Protein AF-A0AAN5C4I2-F1 (afdb_monomer_lite)

Radius of gyration: 18.55 Å; chains: 1; bounding box: 37×33×55 Å

InterPro domains:
  IPR000845 Nucleoside phosphorylase domain [PF01048] (29-102)
  IPR011268 Purine nucleoside phosphorylase [PTHR11904] (29-126)
  IPR035994 Nucleoside phosphorylase superfamily [G3DSA:3.40.50.1580] (24-129)
  IPR035994 Nucleoside phosphorylase superfamily [SSF53167] (29-125)

Sequence (134 aa):
MKVCMLSLEDPGKYSGCTIARHRILKQTSYETRAECRMLHKLGADVVGMSTVPEIVVARHCGIRVLALSLVTNCAVLSPVPRGDDRLLQGKGVEELDAILQEGKANHEEVLEAGRSAAMDMQVRVQMIPPIMVV

Organism: Aspergillus oryzae (NCBI:txid5062)

Structure (mmCIF, N/CA/C/O backbone):
data_AF-A0AAN5C4I2-F1
#
_entry.id   AF-A0AAN5C4I2-F1
#
loop_
_atom_site.group_PDB
_atom_site.id
_atom_site.type_symbol
_atom_site.label_atom_id
_atom_site.label_alt_id
_atom_site.label_comp_id
_atom_site.label_asym_id
_atom_site.label_entity_id
_atom_site.label_seq_id
_atom_site.pdbx_PDB_ins_code
_atom_site.Cartn_x
_atom_site.Cartn_y
_atom_site.Cartn_z
_atom_site.occupancy
_atom_site.B_iso_or_equiv
_atom_site.auth_seq_id
_atom_site.auth_comp_id
_atom_site.auth_asym_id
_atom_site.auth_atom_id
_atom_site.pdbx_PDB_model_num
ATOM 1 N N . MET A 1 1 ? 5.617 -1.129 4.141 1.00 35.47 1 MET A N 1
ATOM 2 C CA . MET A 1 1 ? 4.681 -0.049 4.528 1.00 35.47 1 MET A CA 1
ATOM 3 C C . MET A 1 1 ? 4.232 0.704 3.274 1.00 35.47 1 MET A C 1
ATOM 5 O O . MET A 1 1 ? 5.086 1.232 2.577 1.00 35.47 1 MET A O 1
ATOM 9 N N . LYS A 1 2 ? 2.925 0.700 2.982 1.00 41.81 2 LYS A N 1
ATOM 10 C CA . LYS A 1 2 ? 2.180 1.562 2.031 1.00 41.81 2 LYS A CA 1
ATOM 11 C C . LYS A 1 2 ? 0.731 1.572 2.536 1.00 41.81 2 LYS A C 1
ATOM 13 O O . LYS A 1 2 ? 0.235 0.484 2.804 1.00 41.81 2 LYS A O 1
ATOM 18 N N . VAL A 1 3 ? 0.039 2.703 2.657 1.00 29.80 3 VAL A N 1
ATOM 19 C CA . VAL A 1 3 ? -1.414 2.772 2.988 1.00 29.80 3 VAL A CA 1
ATOM 20 C C . VAL A 1 3 ? -1.919 4.215 2.756 1.00 29.80 3 VAL A C 1
ATOM 22 O O . VAL A 1 3 ? -1.101 5.053 2.371 1.00 29.80 3 VAL A O 1
ATOM 25 N N . CYS A 1 4 ? -3.223 4.516 2.888 1.00 31.12 4 CYS A N 1
ATOM 26 C CA . CYS A 1 4 ? -3.725 5.905 2.904 1.00 31.12 4 CYS A CA 1
ATOM 27 C C . CYS A 1 4 ? -4.645 6.245 4.098 1.00 31.12 4 CYS A C 1
ATOM 29 O O . CYS A 1 4 ? -5.354 5.373 4.598 1.00 31.12 4 CYS A O 1
ATOM 31 N N . MET A 1 5 ? -4.629 7.525 4.500 1.00 28.58 5 MET A N 1
ATOM 32 C CA . MET A 1 5 ? -5.437 8.122 5.578 1.00 28.58 5 MET A CA 1
ATOM 33 C C . MET A 1 5 ? -6.946 7.946 5.314 1.00 28.58 5 MET A C 1
ATOM 35 O O . MET A 1 5 ? -7.354 8.269 4.201 1.00 28.58 5 MET A O 1
ATOM 39 N N . LEU A 1 6 ? -7.773 7.556 6.308 1.00 35.59 6 LEU A N 1
ATOM 40 C CA . LEU A 1 6 ? -8.969 8.350 6.689 1.00 35.59 6 LEU A CA 1
ATOM 41 C C . LEU A 1 6 ? -9.769 7.915 7.948 1.00 35.59 6 LEU A C 1
ATOM 43 O O . LEU A 1 6 ? -9.607 6.829 8.497 1.00 35.59 6 LEU A O 1
ATOM 47 N N . SER A 1 7 ? -10.639 8.863 8.330 1.00 29.55 7 SER A N 1
ATOM 48 C CA . SER A 1 7 ? -11.454 9.118 9.530 1.00 29.55 7 SER A CA 1
ATOM 49 C C . SER A 1 7 ? -12.599 8.142 9.858 1.00 29.55 7 SER A C 1
ATOM 51 O O . SER A 1 7 ? -13.206 7.532 8.979 1.00 29.55 7 SER A O 1
ATOM 53 N N . LEU A 1 8 ? -12.963 8.129 11.148 1.00 30.23 8 LEU A N 1
ATOM 54 C CA . LEU A 1 8 ? -14.345 7.981 11.608 1.00 30.23 8 LEU A CA 1
ATOM 55 C C . LEU A 1 8 ? -14.905 9.367 11.973 1.00 30.23 8 LEU A C 1
ATOM 57 O O . LEU A 1 8 ? -14.357 10.025 12.853 1.00 30.23 8 LEU A O 1
ATOM 61 N N . GLU A 1 9 ? -15.959 9.769 11.262 1.00 33.00 9 GLU A N 1
ATOM 62 C CA . GLU A 1 9 ? -16.994 10.759 11.616 1.00 33.00 9 GLU A CA 1
ATOM 63 C C . GLU A 1 9 ? -16.609 11.899 12.590 1.00 33.00 9 GLU A C 1
ATOM 65 O O . GLU A 1 9 ? -17.028 11.881 13.742 1.00 33.00 9 GLU A O 1
ATOM 70 N N . ASP A 1 10 ? -15.895 12.931 12.108 1.00 34.94 10 ASP A N 1
ATOM 71 C CA . ASP A 1 10 ? -16.109 14.333 12.541 1.00 34.94 10 ASP A CA 1
ATOM 72 C C . ASP A 1 10 ? -15.409 15.366 11.609 1.00 34.94 10 ASP A C 1
ATOM 74 O O . ASP A 1 10 ? -14.351 15.070 11.039 1.00 34.94 10 ASP A O 1
ATOM 78 N N . PRO A 1 11 ? -15.952 16.590 11.413 1.00 40.41 11 PRO A N 1
ATOM 79 C CA . PRO A 1 11 ? -15.471 17.548 10.411 1.00 40.41 11 PRO A CA 1
ATOM 80 C C . PRO A 1 11 ? -14.387 1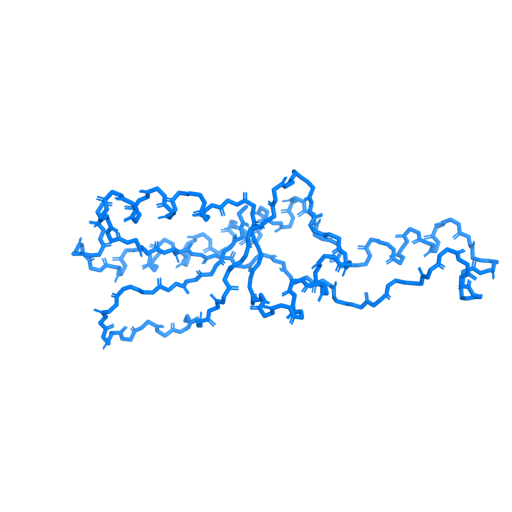8.507 10.952 1.00 40.41 11 PRO A C 1
ATOM 82 O O . PRO A 1 11 ? -14.620 19.702 11.139 1.00 40.41 11 PRO A O 1
ATOM 85 N N . GLY A 1 12 ? -13.167 17.999 11.163 1.00 33.28 12 GLY A N 1
ATOM 86 C CA . GLY A 1 12 ? -12.004 18.776 11.627 1.00 33.28 12 GLY A CA 1
ATOM 87 C C . GLY A 1 12 ? -10.843 18.809 10.623 1.00 33.28 12 GLY A C 1
ATOM 88 O O . GLY A 1 12 ? -10.260 17.778 10.307 1.00 33.28 12 GLY A O 1
ATOM 89 N N . LYS A 1 13 ? -10.485 20.001 10.126 1.00 38.97 13 LYS A N 1
ATOM 90 C CA . LYS A 1 13 ? -9.419 20.258 9.131 1.00 38.97 13 LYS A CA 1
ATOM 91 C C . LYS A 1 13 ? -8.078 19.540 9.421 1.00 38.97 13 LYS A C 1
ATOM 93 O O . LYS A 1 13 ? -7.278 20.041 10.204 1.00 38.97 13 LYS A O 1
ATOM 98 N N . TYR A 1 14 ? -7.752 18.503 8.646 1.00 48.47 14 TYR A N 1
ATOM 99 C CA . TYR A 1 14 ? -6.373 18.023 8.454 1.00 48.47 14 TYR A CA 1
ATOM 100 C C . TYR A 1 14 ? -5.899 18.354 7.031 1.00 48.47 14 TYR A C 1
ATOM 102 O O . TYR A 1 14 ? -6.038 17.561 6.098 1.00 48.47 14 TYR A O 1
ATOM 110 N N . SER A 1 15 ? -5.370 19.567 6.842 1.00 43.34 15 SER A N 1
ATOM 111 C CA . SER A 1 15 ? -4.882 20.045 5.542 1.00 43.34 15 SER A CA 1
ATOM 112 C C . SER A 1 15 ? -3.735 19.177 5.013 1.00 43.34 15 SER A C 1
ATOM 114 O O . SER A 1 15 ? -2.727 19.000 5.696 1.00 43.34 15 SER A O 1
ATOM 116 N N . GLY A 1 16 ? -3.877 18.668 3.784 1.00 52.94 16 GLY A N 1
ATOM 117 C CA . GLY A 1 16 ? -2.868 17.846 3.100 1.00 52.94 16 GLY A CA 1
ATOM 118 C C . GLY A 1 16 ? -3.150 16.337 3.069 1.00 52.94 16 GLY A C 1
ATOM 119 O O . GLY A 1 16 ? -2.378 15.602 2.464 1.00 52.94 16 GLY A O 1
ATOM 120 N N . CYS A 1 17 ? -4.246 15.857 3.668 1.00 52.59 17 CYS A N 1
ATOM 121 C CA . CYS A 1 17 ? -4.680 14.456 3.562 1.00 52.59 17 CYS A CA 1
ATOM 122 C C . CYS A 1 17 ? -5.797 14.295 2.512 1.00 52.59 17 CYS A C 1
ATOM 124 O O . CYS A 1 17 ? -6.697 15.129 2.442 1.00 52.59 17 CYS A O 1
ATOM 126 N N . THR A 1 18 ? -5.760 13.220 1.714 1.00 54.75 18 THR A N 1
ATOM 127 C CA . THR A 1 18 ? -6.748 12.923 0.653 1.00 54.75 18 THR A CA 1
ATOM 128 C C . THR A 1 18 ? -7.419 11.571 0.899 1.00 54.75 18 THR A C 1
ATOM 130 O O . THR A 1 18 ? -6.767 10.644 1.375 1.00 54.75 18 THR A O 1
ATOM 133 N N . ILE A 1 19 ? -8.705 11.445 0.553 1.00 58.41 19 ILE A N 1
ATOM 134 C CA . ILE A 1 19 ? -9.457 10.182 0.641 1.00 58.41 19 ILE A CA 1
ATOM 135 C C . ILE A 1 19 ? -8.983 9.206 -0.433 1.00 58.41 19 ILE A C 1
ATOM 137 O O . ILE A 1 19 ? -8.941 9.550 -1.611 1.00 58.41 19 ILE A O 1
ATOM 141 N N . ALA A 1 20 ? -8.668 7.978 -0.027 1.00 60.59 20 ALA A N 1
ATOM 142 C CA . ALA A 1 20 ? -8.206 6.928 -0.923 1.00 60.59 20 ALA A CA 1
ATOM 143 C C . ALA A 1 20 ? -8.758 5.556 -0.521 1.00 60.59 20 ALA A C 1
ATOM 145 O O . ALA A 1 20 ? -8.731 5.159 0.645 1.00 60.59 20 ALA A O 1
ATOM 146 N N . ARG A 1 21 ? -9.219 4.796 -1.514 1.00 72.00 21 ARG A N 1
ATOM 147 C CA . ARG A 1 21 ? -9.657 3.406 -1.368 1.00 72.00 21 ARG A CA 1
ATOM 148 C C . ARG A 1 21 ? -8.434 2.500 -1.338 1.00 72.00 21 ARG A C 1
ATOM 150 O O . ARG A 1 21 ? -7.738 2.332 -2.343 1.00 72.00 21 ARG A O 1
ATOM 157 N N . HIS A 1 22 ? -8.182 1.922 -0.172 1.00 72.62 22 HIS A N 1
ATOM 158 C CA . HIS A 1 22 ? -7.069 1.012 0.049 1.00 72.62 22 HIS A CA 1
ATOM 159 C C . HIS A 1 22 ? -7.421 -0.428 -0.363 1.00 72.62 22 HIS A C 1
ATOM 161 O O . HIS A 1 22 ? -8.528 -0.902 -0.100 1.00 72.62 22 HIS A O 1
ATOM 167 N N . ARG A 1 23 ? -6.474 -1.152 -0.973 1.00 75.25 23 ARG A N 1
ATOM 168 C CA . ARG A 1 23 ? -6.582 -2.597 -1.243 1.00 75.25 23 ARG A CA 1
ATOM 169 C C . ARG A 1 23 ? -5.332 -3.346 -0.791 1.00 75.25 23 ARG A C 1
ATOM 171 O O . ARG A 1 23 ? -4.225 -2.837 -0.934 1.00 75.25 23 ARG A O 1
ATOM 178 N N . ILE A 1 24 ? -5.518 -4.574 -0.310 1.00 76.44 24 ILE A N 1
ATOM 179 C CA . ILE A 1 24 ? -4.426 -5.461 0.104 1.00 76.44 24 ILE A CA 1
ATOM 180 C C . ILE A 1 24 ? -4.082 -6.495 -0.976 1.00 76.44 24 ILE A C 1
ATOM 182 O O . ILE A 1 24 ? -4.976 -7.065 -1.605 1.00 76.44 24 ILE A O 1
ATOM 186 N N . LEU A 1 25 ? -2.789 -6.771 -1.146 1.00 74.81 25 LEU A N 1
ATOM 187 C CA . LEU A 1 25 ? -2.263 -7.936 -1.858 1.00 74.81 25 LEU A CA 1
ATOM 188 C C . LEU A 1 25 ? -1.569 -8.884 -0.871 1.00 74.81 25 LEU A C 1
ATOM 190 O O . LEU A 1 25 ? -0.792 -8.455 -0.023 1.00 74.81 25 LEU A O 1
ATOM 194 N N . LYS A 1 26 ? -1.844 -10.189 -0.985 1.00 69.94 26 LYS A N 1
ATOM 195 C CA . LYS A 1 26 ? -1.361 -11.232 -0.060 1.00 69.94 26 LYS A CA 1
ATOM 196 C C . LYS A 1 26 ? -0.049 -11.874 -0.545 1.00 69.94 26 LYS A C 1
ATOM 198 O O . LYS A 1 26 ? 0.050 -13.096 -0.629 1.00 69.94 26 LYS A O 1
ATOM 203 N N . GLN A 1 27 ? 0.936 -11.058 -0.910 1.00 65.25 27 GLN A N 1
ATOM 204 C CA . GLN A 1 27 ? 2.225 -11.521 -1.435 1.00 65.25 27 GLN A CA 1
ATOM 205 C C . GLN A 1 27 ? 3.397 -10.755 -0.821 1.00 65.25 27 GLN A C 1
ATOM 207 O O . GLN A 1 27 ? 3.238 -9.628 -0.371 1.00 65.25 27 GLN A O 1
ATOM 212 N N . THR A 1 28 ? 4.566 -11.396 -0.783 1.00 64.38 28 THR A N 1
ATOM 213 C CA . THR A 1 28 ? 5.824 -10.832 -0.259 1.00 64.38 28 THR A CA 1
ATOM 214 C C . THR A 1 28 ? 6.613 -10.045 -1.306 1.00 64.38 28 THR A C 1
ATOM 216 O O . THR A 1 28 ? 7.553 -9.334 -0.963 1.00 64.38 28 THR A O 1
ATOM 219 N N . SER A 1 29 ? 6.248 -10.187 -2.582 1.00 76.12 29 SER A N 1
ATOM 220 C CA . SER A 1 29 ? 6.789 -9.405 -3.695 1.00 76.12 29 SER A CA 1
ATOM 221 C C . SER A 1 29 ? 5.974 -8.131 -3.904 1.00 76.12 29 SER A C 1
ATOM 223 O O . SER A 1 29 ? 4.779 -8.103 -3.616 1.00 76.12 29 SER A O 1
ATOM 225 N N . TYR A 1 30 ? 6.607 -7.091 -4.445 1.00 75.19 30 TYR A N 1
ATOM 226 C CA . TYR A 1 30 ? 5.893 -5.905 -4.918 1.00 75.19 30 TYR A CA 1
ATOM 227 C C . TYR A 1 30 ? 4.918 -6.248 -6.047 1.00 75.19 30 TYR A C 1
ATOM 229 O O . TYR A 1 30 ? 5.148 -7.172 -6.830 1.00 75.19 30 TYR A O 1
ATOM 237 N N . GLU A 1 31 ? 3.850 -5.462 -6.137 1.00 77.38 31 GLU A N 1
ATOM 238 C CA . GLU A 1 31 ? 2.816 -5.586 -7.152 1.00 77.38 31 GLU A CA 1
ATOM 239 C C . GLU A 1 31 ? 3.370 -5.522 -8.588 1.00 77.38 31 GLU A C 1
ATOM 241 O O . GLU A 1 31 ? 4.175 -4.660 -8.951 1.00 77.38 31 GLU A O 1
ATOM 246 N N . THR A 1 32 ? 2.913 -6.435 -9.444 1.00 82.00 32 THR A N 1
ATOM 247 C CA . THR A 1 32 ? 3.248 -6.415 -10.872 1.00 82.00 32 THR A CA 1
ATOM 248 C C . THR A 1 32 ? 2.477 -5.307 -11.594 1.00 82.00 32 THR A C 1
ATOM 250 O O . THR A 1 32 ? 1.329 -5.014 -11.257 1.00 82.00 32 THR A O 1
ATOM 253 N N . ARG A 1 33 ? 3.026 -4.752 -12.690 1.00 81.94 33 ARG A N 1
ATOM 254 C CA . ARG A 1 33 ? 2.315 -3.766 -13.542 1.00 81.94 33 ARG A CA 1
ATOM 255 C C . ARG A 1 33 ? 0.907 -4.238 -13.965 1.00 81.94 33 ARG A C 1
ATOM 257 O O . ARG A 1 33 ? 0.012 -3.419 -14.176 1.00 81.94 33 ARG A O 1
ATOM 264 N N . ALA A 1 34 ? 0.693 -5.550 -14.107 1.00 82.25 34 ALA A N 1
ATOM 265 C CA . ALA A 1 34 ? -0.615 -6.132 -14.414 1.00 82.25 34 ALA A CA 1
ATOM 266 C C . ALA A 1 34 ? -1.602 -6.023 -13.238 1.00 82.25 34 ALA A C 1
ATOM 268 O O . ALA A 1 34 ? -2.740 -5.594 -13.441 1.00 82.25 34 ALA A O 1
ATOM 269 N N . GLU A 1 35 ? -1.160 -6.336 -12.020 1.00 81.75 35 GLU A N 1
ATOM 270 C CA . GLU A 1 35 ? -1.953 -6.174 -10.798 1.00 81.75 35 GLU A CA 1
ATOM 271 C C . GLU A 1 35 ? -2.219 -4.701 -10.490 1.00 81.75 35 GLU A C 1
ATOM 273 O O . GLU A 1 35 ? -3.354 -4.362 -10.168 1.00 81.75 35 GLU A O 1
ATOM 278 N N . CYS A 1 36 ? -1.242 -3.806 -10.690 1.00 81.81 36 CYS A N 1
ATOM 279 C CA . CYS A 1 36 ? -1.442 -2.357 -10.577 1.00 81.81 36 CYS A CA 1
ATOM 280 C C . CYS A 1 36 ? -2.607 -1.890 -11.457 1.00 81.81 36 CYS A C 1
ATOM 282 O O . CYS A 1 36 ? -3.537 -1.244 -10.975 1.00 81.81 36 CYS A O 1
ATOM 284 N N . ARG A 1 37 ? -2.607 -2.275 -12.744 1.00 82.88 37 ARG A N 1
ATOM 285 C CA . ARG A 1 37 ? -3.707 -1.966 -13.675 1.00 82.88 37 ARG A CA 1
ATOM 286 C C . ARG A 1 37 ? -5.030 -2.596 -13.253 1.00 82.88 37 ARG A C 1
ATOM 288 O O . ARG A 1 37 ? -6.065 -1.951 -13.397 1.00 82.88 37 ARG A O 1
ATOM 295 N N . MET A 1 38 ? -5.021 -3.840 -12.773 1.00 84.12 38 ME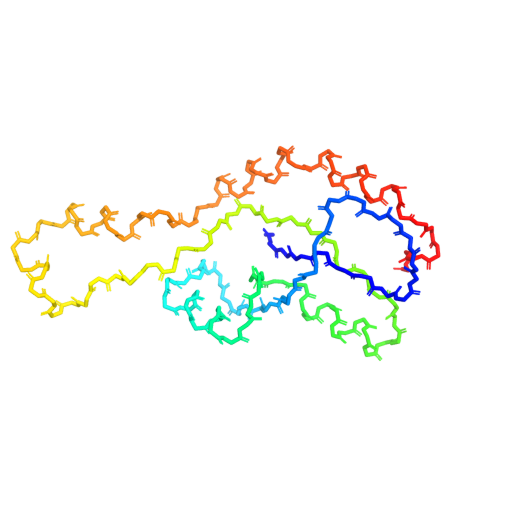T A N 1
ATOM 296 C CA . MET A 1 38 ? -6.227 -4.520 -12.293 1.00 84.12 38 MET A CA 1
ATOM 297 C C . MET A 1 38 ? -6.826 -3.779 -11.093 1.00 84.12 38 MET A C 1
ATOM 299 O O . MET A 1 38 ? -7.996 -3.409 -11.122 1.00 84.12 38 MET A O 1
ATOM 303 N N . LEU A 1 39 ? -6.024 -3.515 -10.062 1.00 83.19 39 LEU A N 1
ATOM 304 C CA . LEU A 1 39 ? -6.455 -2.834 -8.845 1.00 83.19 39 LEU A CA 1
ATOM 305 C C . LEU A 1 39 ? -6.908 -1.403 -9.137 1.00 83.19 39 LEU A C 1
ATOM 307 O O . LEU A 1 39 ? -7.966 -1.007 -8.657 1.00 83.19 39 LEU A O 1
ATOM 311 N N . HIS A 1 40 ? -6.187 -0.665 -9.984 1.00 81.38 40 HIS A N 1
ATOM 312 C CA . HIS A 1 40 ? -6.582 0.676 -10.413 1.00 81.38 40 HIS A CA 1
ATOM 313 C C . HIS A 1 40 ? -7.926 0.677 -11.164 1.00 81.38 40 HIS A C 1
ATOM 315 O O . HIS A 1 40 ? -8.805 1.471 -10.839 1.00 81.38 40 HIS A O 1
ATOM 321 N N . LYS A 1 41 ? -8.156 -0.271 -12.089 1.00 84.69 41 LYS A N 1
ATOM 322 C CA . LYS A 1 41 ? -9.466 -0.450 -12.756 1.00 84.69 41 LYS A CA 1
ATOM 323 C C . LYS A 1 41 ? -10.591 -0.812 -11.786 1.00 84.69 41 LYS A C 1
ATOM 325 O O . LYS A 1 41 ? -11.731 -0.423 -12.006 1.00 84.69 41 LYS A O 1
ATOM 330 N N . LEU A 1 42 ? -10.275 -1.532 -10.712 1.00 81.81 42 LEU A N 1
ATOM 331 C CA . LEU A 1 42 ? -11.204 -1.817 -9.618 1.00 81.81 42 LEU A CA 1
ATOM 332 C C . LEU A 1 42 ? -11.351 -0.626 -8.642 1.00 81.81 42 LEU A C 1
ATOM 334 O O . LEU A 1 42 ? -12.045 -0.742 -7.631 1.00 81.81 42 LEU A O 1
ATOM 338 N N . GLY A 1 43 ? -10.711 0.516 -8.906 1.00 78.31 43 GLY A N 1
ATOM 339 C CA . GLY A 1 43 ? -10.777 1.705 -8.061 1.00 78.31 43 GLY A CA 1
ATOM 340 C C . GLY A 1 43 ? -9.963 1.590 -6.773 1.00 78.31 43 GLY A C 1
ATOM 341 O O . GLY A 1 43 ? -10.445 1.976 -5.714 1.00 78.31 43 GLY A O 1
ATOM 342 N N . ALA A 1 44 ? -8.767 1.004 -6.831 1.00 77.19 44 ALA A N 1
ATOM 343 C CA . ALA A 1 44 ? -7.756 1.198 -5.798 1.00 77.19 44 ALA A CA 1
ATOM 344 C C . ALA A 1 44 ? -7.030 2.523 -6.032 1.00 77.19 44 ALA A C 1
ATOM 346 O O . ALA A 1 44 ? -6.498 2.754 -7.121 1.00 77.19 44 ALA A O 1
ATOM 347 N N . ASP A 1 45 ? -6.965 3.339 -4.988 1.00 76.50 45 ASP A N 1
ATOM 348 C CA . ASP A 1 45 ? -6.189 4.578 -4.983 1.00 7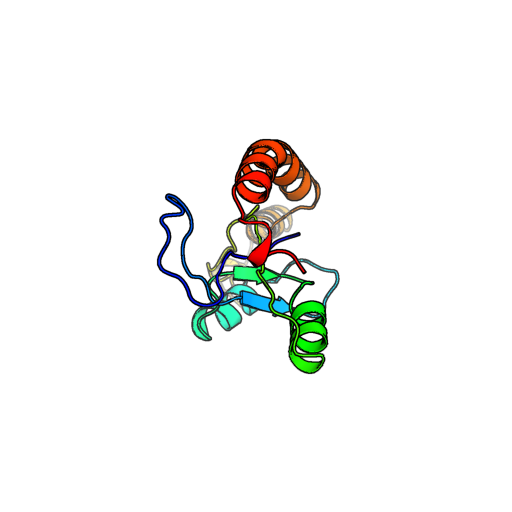6.50 45 ASP A CA 1
ATOM 349 C C . ASP A 1 45 ? -4.842 4.355 -4.261 1.00 76.50 45 ASP A C 1
ATOM 351 O O . ASP A 1 45 ? -3.835 4.958 -4.622 1.00 76.50 45 ASP A O 1
ATOM 355 N N . VAL A 1 46 ? -4.790 3.416 -3.298 1.00 77.44 46 VAL A N 1
ATOM 356 C CA . VAL A 1 46 ? -3.548 2.923 -2.670 1.00 77.44 46 VAL A CA 1
ATOM 357 C C . VAL A 1 46 ? -3.577 1.399 -2.512 1.00 77.44 46 VAL A C 1
ATOM 359 O O . VAL A 1 46 ? -4.618 0.807 -2.224 1.00 77.44 46 VAL A O 1
ATOM 362 N N . VAL A 1 47 ? -2.414 0.761 -2.663 1.00 77.12 47 VAL A N 1
ATOM 363 C CA . VAL A 1 47 ? -2.213 -0.686 -2.487 1.00 77.12 47 VAL A CA 1
ATOM 364 C C . VAL A 1 47 ? -1.209 -0.936 -1.362 1.00 77.12 47 VAL A C 1
ATOM 366 O O . VAL A 1 47 ? -0.191 -0.250 -1.288 1.00 77.12 47 VAL A O 1
ATOM 369 N N . GLY A 1 48 ? -1.490 -1.902 -0.488 1.00 79.25 48 GLY A N 1
ATOM 370 C CA . GLY A 1 48 ? -0.607 -2.335 0.598 1.00 79.25 48 GLY A CA 1
ATOM 371 C C . GLY A 1 48 ? -0.535 -3.858 0.739 1.00 79.25 48 GLY A C 1
ATOM 372 O O . GLY A 1 48 ? -1.226 -4.599 0.044 1.00 79.25 48 GLY A O 1
ATOM 373 N N . MET A 1 49 ? 0.308 -4.325 1.661 1.00 81.00 49 MET A N 1
ATOM 374 C CA . MET A 1 49 ? 0.473 -5.750 2.015 1.00 81.00 49 MET A CA 1
ATOM 375 C C . MET A 1 49 ? 0.000 -6.068 3.448 1.00 81.00 49 MET A C 1
ATOM 377 O O . MET A 1 49 ? 0.067 -7.210 3.890 1.00 81.00 49 MET A O 1
ATOM 381 N N . SER A 1 50 ? -0.455 -5.055 4.186 1.00 76.00 50 SER A N 1
ATOM 382 C CA . SER A 1 50 ? -0.789 -5.097 5.615 1.00 76.00 50 SER A CA 1
ATOM 383 C C . SER A 1 50 ? -2.073 -4.308 5.882 1.00 76.00 50 SER A C 1
ATOM 385 O O . SER A 1 50 ? -2.724 -3.835 4.947 1.00 76.00 50 SER A O 1
ATOM 387 N N . THR A 1 51 ? -2.397 -4.093 7.156 1.00 78.94 51 THR A N 1
ATOM 388 C CA . THR A 1 51 ? -3.364 -3.101 7.649 1.00 78.94 51 THR A CA 1
ATOM 389 C C . THR A 1 51 ? -4.840 -3.465 7.443 1.00 78.94 51 THR A C 1
ATOM 391 O O . THR A 1 51 ? -5.639 -3.243 8.348 1.00 78.94 51 THR A O 1
ATOM 394 N N . VAL A 1 52 ? -5.238 -4.061 6.312 1.00 82.44 52 VAL A N 1
ATOM 395 C CA . VAL A 1 52 ? -6.632 -4.512 6.108 1.00 82.44 52 VAL A CA 1
ATOM 396 C C . VAL A 1 52 ? -7.049 -5.624 7.090 1.00 82.44 52 VAL A C 1
ATOM 398 O O . VAL A 1 52 ? -8.116 -5.474 7.687 1.00 82.44 52 VAL A O 1
ATOM 401 N N . PRO A 1 53 ? -6.274 -6.709 7.309 1.00 81.56 53 PRO A N 1
ATOM 402 C CA . PRO A 1 53 ? -6.628 -7.746 8.283 1.00 81.56 53 PRO A CA 1
ATOM 403 C C . PRO A 1 53 ? -6.815 -7.198 9.703 1.00 81.56 53 PRO A C 1
ATOM 405 O O . PRO A 1 53 ? -7.778 -7.546 10.383 1.00 81.56 53 PRO A O 1
ATOM 408 N N . GLU A 1 54 ? -5.929 -6.298 10.122 1.00 80.56 54 GLU A N 1
ATOM 409 C CA . GLU A 1 54 ? -5.921 -5.659 11.434 1.00 80.56 54 GLU A CA 1
ATOM 410 C C . GLU A 1 54 ? -7.158 -4.765 11.617 1.00 80.56 54 GLU A C 1
ATOM 412 O O . GLU A 1 54 ? -7.840 -4.866 12.637 1.00 80.56 54 GLU A O 1
ATOM 417 N N . ILE A 1 55 ? -7.518 -3.963 10.601 1.00 82.38 55 ILE A N 1
ATOM 418 C CA . ILE A 1 55 ? -8.765 -3.176 10.594 1.00 82.38 55 ILE A CA 1
ATOM 419 C C . ILE A 1 55 ? -9.989 -4.092 10.693 1.00 82.38 55 ILE A C 1
ATOM 421 O O . ILE A 1 55 ? -10.901 -3.798 11.464 1.00 82.38 55 ILE A O 1
ATOM 425 N N . VAL A 1 56 ? -10.038 -5.189 9.930 1.00 84.50 56 VAL A N 1
ATOM 426 C CA . VAL A 1 56 ? -11.186 -6.114 9.931 1.00 84.50 56 VAL A CA 1
ATOM 427 C C . VAL A 1 56 ? -11.390 -6.734 11.315 1.00 84.50 56 VAL A C 1
ATOM 429 O O . VAL A 1 56 ? -12.518 -6.744 11.808 1.00 84.50 56 VAL A O 1
ATOM 432 N N . VAL A 1 57 ? -10.316 -7.177 11.977 1.00 84.25 57 VAL A N 1
ATOM 433 C CA . VAL A 1 57 ? -10.381 -7.711 13.348 1.00 84.25 57 VAL A CA 1
ATOM 434 C C . VAL A 1 57 ? -10.797 -6.626 14.345 1.00 84.25 57 VAL A C 1
ATOM 436 O O . VAL A 1 57 ? -11.727 -6.837 15.120 1.00 84.25 57 VAL A O 1
ATOM 439 N N . ALA A 1 58 ? -10.188 -5.440 14.295 1.00 78.56 58 ALA A N 1
ATOM 440 C CA . ALA A 1 58 ? -10.532 -4.344 15.201 1.00 78.56 58 ALA A CA 1
ATOM 441 C C . ALA A 1 58 ? -12.002 -3.900 15.050 1.00 78.56 58 ALA A C 1
ATOM 443 O O . ALA A 1 58 ? -12.702 -3.725 16.048 1.00 78.56 58 ALA A O 1
ATOM 444 N N . ARG A 1 59 ? -12.516 -3.800 13.814 1.00 81.69 59 ARG A N 1
ATOM 445 C CA . ARG A 1 59 ? -13.933 -3.497 13.545 1.00 81.69 59 ARG A CA 1
ATOM 446 C C . ARG A 1 59 ? -14.871 -4.617 13.993 1.00 81.69 59 ARG A C 1
ATOM 448 O O . ARG A 1 59 ? -15.956 -4.305 14.476 1.00 81.69 59 ARG A O 1
ATOM 455 N N . HIS A 1 60 ? -14.468 -5.885 13.887 1.00 85.88 60 HIS A N 1
ATOM 456 C CA . HIS A 1 60 ? -15.231 -7.010 14.441 1.00 85.88 60 HIS A CA 1
ATOM 457 C C . HIS A 1 60 ? -15.348 -6.922 15.973 1.00 85.88 60 HIS A C 1
ATOM 459 O O . HIS A 1 60 ? -16.416 -7.178 16.520 1.00 85.88 60 HIS A O 1
ATOM 465 N N . CYS A 1 61 ? -14.298 -6.451 16.652 1.00 87.38 61 CYS A N 1
ATOM 466 C CA . CYS A 1 61 ? -14.299 -6.157 18.088 1.00 87.38 61 CYS A CA 1
ATOM 467 C C . CYS A 1 61 ? -14.997 -4.831 18.470 1.00 87.38 61 CYS A C 1
ATOM 469 O O . CYS A 1 61 ? -14.917 -4.413 19.622 1.00 87.38 61 CYS A O 1
ATOM 471 N N . GLY A 1 62 ? -15.646 -4.132 17.528 1.00 83.00 62 GLY A N 1
ATOM 472 C CA . GLY A 1 62 ? -16.319 -2.849 17.777 1.00 83.00 62 GLY A CA 1
ATOM 473 C C . GLY A 1 62 ? -15.386 -1.642 17.954 1.00 83.00 62 GLY A C 1
ATOM 474 O O . GLY A 1 62 ? -15.856 -0.546 18.256 1.00 83.00 62 GLY A O 1
ATOM 475 N N . ILE A 1 63 ? -14.078 -1.805 17.739 1.00 83.00 63 ILE A N 1
ATOM 476 C CA . ILE A 1 63 ? -13.080 -0.748 17.931 1.00 83.00 63 ILE A CA 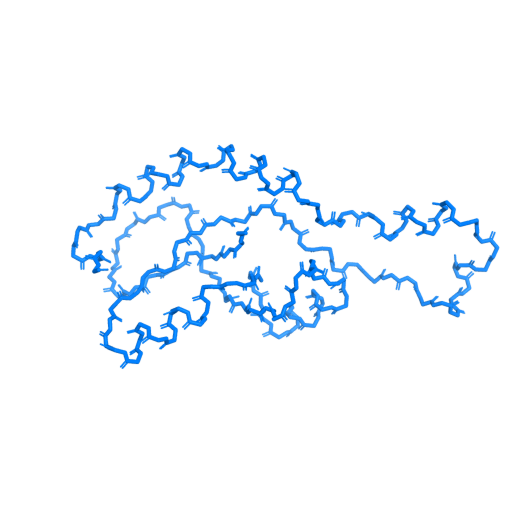1
ATOM 477 C C . ILE A 1 63 ? -13.220 0.314 16.824 1.00 83.00 63 ILE A C 1
ATOM 479 O O . ILE A 1 63 ? -13.536 0.027 15.659 1.00 83.00 63 ILE A O 1
ATOM 483 N N . ARG A 1 64 ? -13.002 1.581 17.192 1.00 77.06 64 ARG A N 1
ATOM 484 C CA . ARG A 1 64 ? -12.883 2.698 16.247 1.00 77.06 64 ARG A CA 1
ATOM 485 C C . ARG A 1 64 ? -11.455 2.734 15.712 1.00 77.06 64 ARG A C 1
ATOM 487 O O . ARG A 1 64 ? -10.520 2.766 16.497 1.00 77.06 64 ARG A O 1
ATOM 494 N N . VAL A 1 65 ? -11.290 2.712 14.390 1.00 74.31 65 VAL A N 1
ATOM 495 C CA . VAL A 1 65 ? -9.974 2.584 13.749 1.00 74.31 65 VAL A CA 1
ATOM 496 C C . VAL A 1 65 ? -9.718 3.767 12.829 1.00 74.31 65 VAL A C 1
ATOM 498 O O . VAL A 1 65 ? -10.559 4.086 11.991 1.00 74.31 65 VAL A O 1
ATOM 501 N N . LEU A 1 66 ? -8.532 4.361 12.953 1.00 78.00 66 LEU A N 1
ATOM 502 C CA . LEU A 1 66 ? -7.967 5.297 11.989 1.00 78.00 66 LEU A CA 1
ATOM 503 C C . LEU A 1 66 ? -6.782 4.625 11.287 1.00 78.00 66 LEU A C 1
ATOM 505 O O . LEU A 1 66 ? -5.778 4.307 11.922 1.00 78.00 66 LEU A O 1
ATOM 509 N N . ALA A 1 67 ? -6.866 4.441 9.972 1.00 74.94 67 ALA A N 1
ATOM 510 C CA . ALA A 1 67 ? -5.730 3.970 9.186 1.00 74.94 67 ALA A CA 1
ATOM 511 C C . ALA A 1 67 ? -4.851 5.169 8.791 1.00 74.94 67 ALA A C 1
ATOM 513 O O . ALA A 1 67 ? -5.211 5.901 7.878 1.00 74.94 67 ALA A O 1
ATOM 514 N N . LEU A 1 68 ? -3.727 5.401 9.483 1.00 74.94 68 LEU A N 1
ATOM 515 C CA . LEU A 1 68 ? -2.715 6.415 9.123 1.00 74.94 68 LEU A CA 1
ATOM 516 C C . LEU A 1 68 ? -1.630 5.874 8.200 1.00 74.94 68 LEU A C 1
ATOM 518 O O . LEU A 1 68 ? -1.498 4.663 8.032 1.00 74.94 68 LEU A O 1
ATOM 522 N N . SER A 1 69 ? -0.900 6.769 7.514 1.00 72.75 69 SER A N 1
ATOM 523 C CA . SER A 1 69 ? -0.385 6.393 6.197 1.00 72.75 69 SER A CA 1
ATOM 524 C C . SER A 1 69 ? 0.669 7.241 5.507 1.00 72.75 69 SER A C 1
ATOM 526 O O . SER A 1 69 ? 0.719 8.456 5.666 1.00 72.75 69 SER A O 1
ATOM 528 N N . LEU A 1 70 ? 1.440 6.553 4.656 1.00 79.75 70 LEU A N 1
ATOM 529 C CA . LEU A 1 70 ? 2.478 7.101 3.790 1.00 79.75 70 LEU A CA 1
ATOM 530 C C . LEU A 1 70 ? 2.536 6.343 2.450 1.00 79.75 70 LEU A C 1
ATOM 532 O O . LEU A 1 70 ? 2.608 5.110 2.428 1.00 79.75 70 LEU A O 1
ATOM 536 N N . VAL A 1 71 ? 2.555 7.088 1.341 1.00 77.75 71 VAL A N 1
ATOM 537 C CA . VAL A 1 71 ? 2.796 6.570 -0.014 1.00 77.75 71 VAL A CA 1
ATOM 538 C C . VAL A 1 71 ? 4.261 6.811 -0.371 1.00 77.75 71 VAL A C 1
ATOM 540 O O . VAL A 1 71 ? 4.698 7.952 -0.455 1.00 77.75 71 VAL A O 1
ATOM 543 N N . THR A 1 72 ? 5.016 5.733 -0.571 1.00 73.62 72 THR A N 1
ATOM 544 C CA . THR A 1 72 ? 6.474 5.761 -0.794 1.00 73.62 72 THR A CA 1
ATOM 545 C C . THR A 1 72 ? 6.892 5.578 -2.254 1.00 73.62 72 THR A C 1
ATOM 547 O O . THR A 1 72 ? 8.044 5.814 -2.593 1.00 73.62 72 THR A O 1
ATOM 550 N N . ASN A 1 73 ? 5.981 5.137 -3.125 1.00 78.88 73 ASN A N 1
ATOM 551 C CA . ASN A 1 73 ? 6.246 4.866 -4.538 1.00 78.88 73 ASN A CA 1
ATOM 552 C C . ASN A 1 73 ? 4.935 4.917 -5.346 1.00 78.88 73 ASN A C 1
ATOM 554 O O . ASN A 1 73 ? 3.895 4.439 -4.878 1.00 78.88 73 ASN A O 1
ATOM 558 N N . CYS A 1 74 ? 5.012 5.448 -6.570 1.00 80.00 74 CYS A N 1
ATOM 559 C CA . CYS A 1 74 ? 3.917 5.467 -7.538 1.00 80.00 74 CYS A CA 1
ATOM 560 C C . CYS A 1 74 ? 3.921 4.192 -8.392 1.00 80.00 74 CYS A C 1
ATOM 562 O O . CYS A 1 74 ? 4.899 3.895 -9.074 1.00 80.00 74 CYS A O 1
ATOM 564 N N . ALA A 1 75 ? 2.804 3.462 -8.397 1.00 77.62 75 ALA A N 1
ATOM 565 C CA . ALA A 1 75 ? 2.666 2.238 -9.178 1.00 77.62 75 ALA A CA 1
ATOM 566 C C . ALA A 1 75 ? 2.664 2.525 -10.691 1.00 77.62 75 ALA A C 1
ATOM 568 O O . ALA A 1 75 ? 1.835 3.292 -11.187 1.00 77.62 75 ALA A O 1
ATOM 569 N N . VAL A 1 76 ? 3.545 1.863 -11.445 1.00 78.69 76 VAL A N 1
ATOM 570 C CA . VAL A 1 76 ? 3.597 2.020 -12.904 1.00 78.69 76 VAL A CA 1
ATOM 571 C C . VAL A 1 76 ? 2.441 1.272 -13.568 1.00 78.69 76 VAL A C 1
ATOM 573 O O . VAL A 1 76 ? 2.322 0.049 -13.473 1.00 78.69 76 VAL A O 1
ATOM 576 N N . LEU A 1 77 ? 1.589 2.018 -14.272 1.00 79.69 77 LEU A N 1
ATOM 577 C CA . LEU A 1 77 ? 0.420 1.478 -14.973 1.00 79.69 7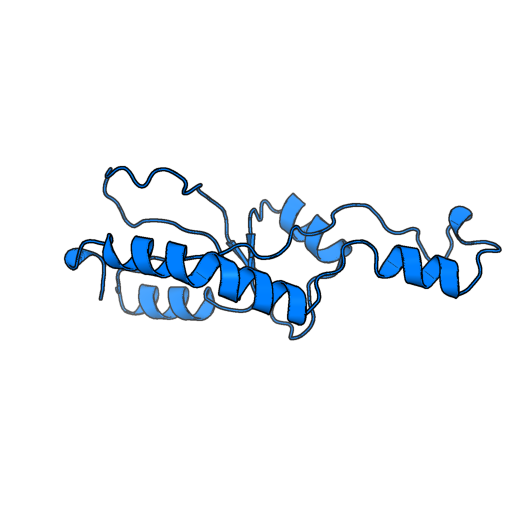7 LEU A CA 1
ATOM 578 C C . LEU A 1 77 ? 0.685 1.153 -16.450 1.00 79.69 77 LEU A C 1
ATOM 580 O O . LEU A 1 77 ? -0.126 0.446 -17.056 1.00 79.69 77 LEU A O 1
ATOM 584 N N . SER A 1 78 ? 1.792 1.624 -17.035 1.00 79.12 78 SER A N 1
ATOM 585 C CA . SER A 1 78 ? 2.084 1.429 -18.460 1.00 79.12 78 SER A CA 1
ATOM 586 C C . SER A 1 78 ? 2.124 -0.066 -18.830 1.00 79.12 78 SER A C 1
ATOM 588 O O . SER A 1 78 ? 2.621 -0.903 -18.062 1.00 79.12 78 SER A O 1
ATOM 590 N N . PRO A 1 79 ? 1.537 -0.461 -19.975 1.00 75.25 79 PRO A N 1
ATOM 591 C CA . PRO A 1 79 ? 1.635 -1.832 -20.453 1.00 75.25 79 PRO A CA 1
ATOM 592 C C . PRO A 1 79 ? 3.098 -2.170 -20.752 1.00 75.25 79 PRO A C 1
ATOM 594 O O . PRO A 1 79 ? 3.816 -1.379 -21.352 1.00 75.25 79 PRO A O 1
ATOM 597 N N . VAL A 1 80 ? 3.527 -3.356 -20.326 1.00 77.56 80 VAL A N 1
ATOM 598 C CA . VAL A 1 80 ? 4.741 -3.990 -20.851 1.00 77.56 80 VAL A CA 1
ATOM 599 C C . VAL A 1 80 ? 4.369 -4.745 -22.131 1.00 77.56 80 VAL A C 1
ATOM 601 O O . VAL A 1 80 ? 3.269 -5.316 -22.164 1.00 77.56 80 VAL A O 1
ATOM 604 N N . PRO A 1 81 ? 5.235 -4.757 -23.163 1.00 77.62 81 PRO A N 1
ATOM 605 C CA . PRO A 1 81 ? 5.042 -5.592 -24.345 1.00 77.62 81 PRO A CA 1
ATOM 606 C C . PRO A 1 81 ? 4.848 -7.061 -23.957 1.00 77.62 81 PRO A C 1
ATOM 608 O O . PRO A 1 81 ? 5.383 -7.531 -22.949 1.00 77.62 81 PRO A O 1
ATOM 611 N N . ARG A 1 82 ? 4.062 -7.796 -24.745 1.00 77.81 82 ARG A N 1
A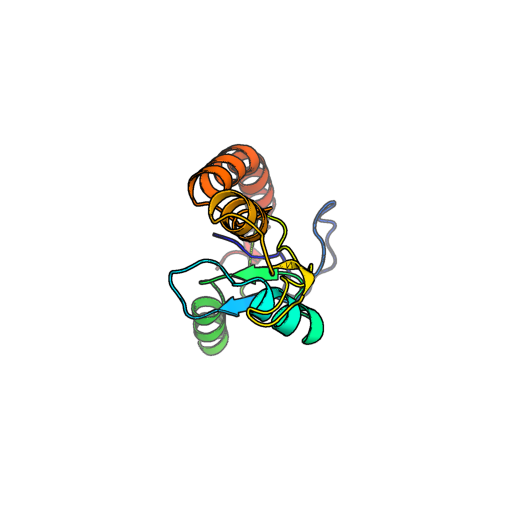TOM 612 C CA . ARG A 1 82 ? 3.907 -9.246 -24.549 1.00 77.81 82 ARG A CA 1
ATOM 613 C C . ARG A 1 82 ? 5.126 -9.985 -25.102 1.00 77.81 82 ARG A C 1
ATOM 615 O O . ARG A 1 82 ? 5.815 -9.463 -25.968 1.00 77.81 82 ARG A O 1
ATOM 622 N N . GLY A 1 83 ? 5.376 -11.211 -24.641 1.00 74.94 83 GLY A N 1
ATOM 623 C CA . GLY A 1 83 ? 6.525 -12.009 -25.102 1.00 74.94 83 GLY A CA 1
ATOM 624 C C . GLY A 1 83 ? 6.517 -12.334 -26.605 1.00 74.94 83 GLY A C 1
ATOM 625 O O . GLY A 1 83 ? 7.569 -12.603 -27.173 1.00 74.94 83 GLY A O 1
ATOM 626 N N . ASP A 1 84 ? 5.349 -12.282 -27.249 1.00 79.50 84 ASP A N 1
ATOM 627 C CA . ASP A 1 84 ? 5.132 -12.454 -28.691 1.00 79.50 84 ASP A CA 1
ATOM 628 C C . ASP A 1 84 ? 5.117 -11.128 -29.483 1.00 79.50 84 ASP A C 1
ATOM 630 O O . ASP A 1 84 ? 4.969 -11.134 -30.707 1.00 79.50 84 ASP A O 1
ATOM 634 N N . ASP A 1 85 ? 5.269 -9.986 -28.807 1.00 80.19 85 ASP A N 1
ATOM 635 C CA . ASP A 1 85 ? 5.171 -8.661 -29.412 1.00 80.19 85 ASP A CA 1
ATOM 636 C C . ASP A 1 85 ? 6.346 -8.386 -30.364 1.00 80.19 85 ASP A C 1
ATOM 638 O O . ASP A 1 85 ? 7.518 -8.605 -30.045 1.00 80.19 85 ASP A O 1
ATOM 642 N N . ARG A 1 86 ? 6.034 -7.833 -31.541 1.00 77.38 86 ARG A N 1
ATOM 643 C CA . ARG A 1 86 ? 7.028 -7.430 -32.548 1.00 77.38 86 ARG A CA 1
ATOM 644 C C . ARG A 1 86 ? 8.008 -6.391 -32.003 1.00 77.38 86 ARG A C 1
ATOM 646 O O . ARG A 1 86 ? 9.138 -6.340 -32.468 1.00 77.38 86 ARG A O 1
ATOM 653 N N . LEU A 1 87 ? 7.604 -5.614 -30.996 1.00 72.88 87 LEU A N 1
ATOM 654 C CA . LEU A 1 87 ? 8.463 -4.648 -30.303 1.00 72.88 87 LEU A CA 1
ATOM 655 C C . LEU A 1 87 ? 9.615 -5.290 -29.507 1.00 72.88 87 LEU A C 1
ATOM 657 O O . LEU A 1 87 ? 10.568 -4.588 -29.171 1.00 72.88 87 LEU A O 1
ATOM 661 N N . LEU A 1 88 ? 9.541 -6.593 -29.201 1.00 72.06 88 LEU A N 1
ATOM 662 C CA . LEU A 1 88 ? 10.612 -7.350 -28.539 1.00 72.06 88 LEU A CA 1
ATOM 663 C C . LEU A 1 88 ? 11.473 -8.164 -29.519 1.00 72.06 88 LEU A C 1
ATOM 665 O O . LEU A 1 88 ? 12.552 -8.625 -29.148 1.00 72.06 88 LEU A O 1
ATOM 669 N N . GLN A 1 89 ? 11.030 -8.345 -30.766 1.00 71.75 89 GLN A N 1
ATOM 670 C CA . GLN A 1 89 ? 11.747 -9.149 -31.755 1.00 71.75 89 GLN A CA 1
ATOM 671 C C . GLN A 1 89 ? 13.064 -8.461 -32.145 1.00 71.75 89 GLN A C 1
ATOM 673 O O . GLN A 1 89 ? 13.066 -7.414 -32.786 1.00 71.75 89 GLN A O 1
ATOM 678 N N . GLY A 1 90 ? 14.188 -9.064 -31.749 1.00 70.31 90 GLY A N 1
ATOM 679 C CA . GLY A 1 90 ? 15.533 -8.534 -31.995 1.00 70.31 90 GLY A CA 1
ATOM 680 C C . GLY A 1 90 ? 16.097 -7.632 -30.891 1.00 70.31 90 GLY A C 1
ATOM 681 O O . GLY A 1 90 ? 17.213 -7.145 -31.051 1.00 70.31 90 GLY A O 1
ATOM 682 N N . LYS A 1 91 ? 15.386 -7.427 -29.771 1.00 76.00 91 LYS A N 1
ATOM 683 C CA . LYS A 1 91 ? 15.948 -6.737 -28.598 1.00 76.00 91 LYS A CA 1
ATOM 684 C C . LYS A 1 91 ? 16.894 -7.648 -27.813 1.00 76.00 91 LYS A C 1
ATOM 686 O O . LYS A 1 91 ? 16.612 -8.830 -27.623 1.00 76.00 91 LYS A O 1
ATOM 691 N N . GLY A 1 92 ? 18.001 -7.081 -27.334 1.00 77.75 92 GLY A N 1
ATOM 692 C CA . GLY A 1 92 ? 18.908 -7.756 -26.404 1.00 77.75 92 GLY A CA 1
ATOM 693 C C . GLY A 1 92 ? 18.294 -7.929 -25.010 1.00 77.75 92 GLY A C 1
ATOM 694 O O . GLY A 1 92 ? 17.361 -7.217 -24.637 1.00 77.75 92 GLY A O 1
ATOM 695 N N . VAL A 1 93 ? 18.851 -8.853 -24.219 1.00 77.56 93 VAL A N 1
ATOM 696 C CA . VAL A 1 93 ? 18.405 -9.129 -22.836 1.00 77.56 93 VAL A CA 1
ATOM 697 C C . VAL A 1 93 ? 18.466 -7.866 -21.966 1.00 77.56 93 VAL A C 1
ATOM 699 O O . VAL A 1 93 ? 17.534 -7.581 -21.224 1.00 77.56 93 VAL A O 1
ATOM 702 N N . GLU A 1 94 ? 19.512 -7.058 -22.137 1.00 79.50 94 GLU A N 1
ATOM 703 C CA . GLU A 1 94 ? 19.744 -5.811 -21.394 1.00 79.50 94 GLU A CA 1
ATOM 704 C C . GLU A 1 94 ? 18.646 -4.757 -21.638 1.00 79.50 94 GLU A C 1
ATOM 706 O O . GLU A 1 94 ? 18.184 -4.102 -20.703 1.00 79.50 94 GLU A O 1
ATOM 711 N N . GLU A 1 95 ? 18.165 -4.623 -22.881 1.00 79.31 95 GLU A N 1
ATOM 712 C CA . GLU A 1 95 ? 17.052 -3.721 -23.208 1.00 79.31 95 GLU A CA 1
ATOM 713 C C . GLU A 1 95 ? 15.726 -4.205 -22.609 1.00 79.31 95 GLU A C 1
ATOM 715 O O . GLU A 1 95 ? 14.887 -3.392 -22.214 1.00 79.31 95 GLU A O 1
ATOM 720 N N . LEU A 1 96 ? 15.524 -5.525 -22.542 1.00 77.69 96 LEU A N 1
ATOM 721 C CA . LEU A 1 96 ? 14.335 -6.122 -21.939 1.00 77.69 96 LEU A CA 1
ATOM 722 C C . LEU A 1 96 ? 14.321 -5.905 -20.419 1.00 77.69 96 LEU A C 1
ATOM 724 O O . LEU A 1 96 ? 13.293 -5.499 -19.873 1.00 77.69 96 LEU A O 1
ATOM 728 N N . ASP A 1 97 ? 15.458 -6.104 -19.751 1.00 79.88 97 ASP A N 1
ATOM 729 C CA . ASP A 1 97 ? 15.597 -5.845 -18.316 1.00 79.88 97 ASP A CA 1
ATOM 730 C C . ASP A 1 97 ? 15.377 -4.363 -17.985 1.00 79.88 97 ASP A C 1
ATOM 732 O O . ASP A 1 97 ? 14.651 -4.055 -17.039 1.00 79.88 97 ASP A O 1
ATOM 736 N N . ALA A 1 98 ? 15.892 -3.430 -18.795 1.00 81.31 98 ALA A N 1
ATOM 737 C CA . ALA A 1 98 ? 15.635 -1.999 -18.611 1.00 81.31 98 ALA A CA 1
ATOM 738 C C . ALA A 1 98 ? 14.126 -1.662 -18.640 1.00 81.31 98 ALA A C 1
ATOM 740 O O . ALA A 1 98 ? 13.632 -0.947 -17.766 1.00 81.31 98 ALA A O 1
ATOM 741 N N . ILE A 1 99 ? 13.372 -2.234 -19.589 1.00 78.12 99 ILE A N 1
ATOM 742 C CA . ILE A 1 99 ? 11.909 -2.060 -19.699 1.00 78.12 99 ILE A CA 1
ATOM 743 C C . ILE A 1 99 ? 11.169 -2.664 -18.489 1.00 78.12 99 ILE A C 1
ATOM 745 O O . ILE A 1 99 ? 10.145 -2.131 -18.053 1.00 78.12 99 ILE A O 1
ATOM 749 N N . LEU A 1 100 ? 11.664 -3.776 -17.937 1.00 76.44 100 LEU A N 1
ATOM 750 C CA . LEU A 1 100 ? 11.050 -4.466 -16.795 1.00 76.44 100 LEU A CA 1
ATOM 751 C C . LEU A 1 100 ? 11.360 -3.811 -15.440 1.00 76.44 100 LEU A C 1
ATOM 753 O O . LEU A 1 100 ? 10.543 -3.910 -14.520 1.00 76.44 100 LEU A O 1
ATOM 757 N N . GLN A 1 101 ? 12.515 -3.154 -15.303 1.00 77.06 101 GLN A N 1
ATOM 758 C CA . GLN A 1 101 ? 12.915 -2.448 -14.080 1.00 77.06 101 GLN A CA 1
ATOM 759 C C . GLN A 1 101 ? 12.390 -1.003 -14.020 1.00 77.06 101 GLN A C 1
ATOM 761 O O . GLN A 1 101 ? 12.298 -0.442 -12.929 1.00 77.06 101 GLN A O 1
ATOM 766 N N . GLU A 1 102 ? 12.004 -0.403 -15.153 1.00 78.31 102 GLU A N 1
ATOM 767 C CA . GLU A 1 102 ? 11.482 0.969 -15.229 1.00 78.31 102 GLU A CA 1
ATOM 768 C C . GLU A 1 102 ? 10.342 1.218 -14.213 1.00 78.31 102 GLU A C 1
ATOM 770 O O . GLU A 1 102 ? 9.231 0.683 -14.328 1.00 78.31 102 GLU A O 1
ATOM 775 N N . GLY A 1 103 ? 10.630 2.057 -13.210 1.00 69.12 103 GLY A N 1
ATOM 776 C CA . GLY A 1 103 ? 9.705 2.469 -12.147 1.00 69.12 103 GLY A CA 1
ATOM 777 C C . GLY A 1 103 ? 9.231 1.342 -11.218 1.00 69.12 103 GLY A C 1
ATOM 778 O O . GLY A 1 103 ? 8.237 1.504 -10.505 1.00 69.12 103 GLY A O 1
ATOM 779 N N . LYS A 1 104 ? 9.913 0.193 -11.212 1.00 74.69 104 LYS A N 1
ATOM 780 C CA . LYS A 1 104 ? 9.642 -0.897 -10.272 1.00 74.69 104 LYS A CA 1
ATOM 781 C C . LYS A 1 104 ? 10.052 -0.475 -8.859 1.00 74.69 104 LYS A C 1
ATOM 783 O O . LYS A 1 104 ? 11.182 -0.058 -8.642 1.00 74.69 104 LYS A O 1
ATOM 788 N N . ALA A 1 105 ? 9.148 -0.623 -7.892 1.00 74.62 105 ALA A N 1
ATOM 789 C CA . ALA A 1 105 ? 9.453 -0.331 -6.494 1.00 74.62 105 ALA A CA 1
ATOM 790 C C . ALA A 1 105 ? 10.583 -1.237 -5.972 1.00 74.62 105 ALA A C 1
ATOM 792 O O . ALA A 1 105 ? 10.512 -2.462 -6.119 1.00 74.62 105 ALA A O 1
ATOM 793 N N . ASN A 1 106 ? 11.588 -0.645 -5.325 1.00 82.12 106 ASN A N 1
ATOM 794 C CA . ASN A 1 106 ? 12.606 -1.380 -4.576 1.00 82.12 106 ASN A CA 1
ATOM 795 C C . ASN A 1 106 ? 12.440 -1.176 -3.056 1.00 82.12 106 ASN A C 1
ATOM 797 O O . ASN A 1 106 ? 11.633 -0.366 -2.593 1.00 82.12 106 ASN A O 1
ATOM 801 N N . HIS A 1 107 ? 13.167 -1.963 -2.261 1.00 82.38 107 HIS A N 1
ATOM 802 C CA . HIS A 1 107 ? 13.044 -1.916 -0.803 1.00 82.38 107 HIS A CA 1
ATOM 803 C C . HIS A 1 107 ? 13.705 -0.679 -0.183 1.00 82.38 107 HIS A C 1
ATOM 805 O O . HIS A 1 107 ? 13.184 -0.118 0.779 1.00 82.38 107 HIS A O 1
ATOM 811 N N . GLU A 1 108 ? 14.832 -0.243 -0.738 1.00 84.19 108 GLU A N 1
ATOM 812 C CA . GLU A 1 108 ? 15.676 0.806 -0.170 1.00 84.19 108 GLU A CA 1
ATOM 813 C C . GLU A 1 108 ? 15.063 2.204 -0.332 1.00 84.19 108 GLU A C 1
ATOM 815 O O . GLU A 1 108 ? 14.958 2.934 0.651 1.00 84.19 108 GLU A O 1
ATOM 820 N N . GLU A 1 109 ? 14.532 2.527 -1.515 1.00 81.00 109 GLU A N 1
ATOM 821 C CA . GLU A 1 109 ? 13.729 3.732 -1.779 1.00 81.00 109 GLU A CA 1
ATOM 822 C C . GLU A 1 109 ? 12.520 3.817 -0.846 1.00 81.00 109 GLU A C 1
ATOM 824 O O . GLU A 1 109 ? 12.209 4.881 -0.316 1.00 81.00 109 GLU A O 1
ATOM 829 N N . VAL A 1 110 ? 11.841 2.689 -0.608 1.00 81.00 110 VAL A N 1
ATOM 830 C CA . VAL A 1 110 ? 10.680 2.635 0.289 1.00 81.00 110 VAL A CA 1
ATOM 831 C C . VAL A 1 110 ? 11.084 2.909 1.739 1.00 81.00 110 VAL A C 1
ATOM 833 O O . VAL A 1 110 ? 10.332 3.572 2.458 1.00 81.00 110 VAL A O 1
ATOM 836 N N . LEU A 1 111 ? 12.259 2.441 2.172 1.00 85.75 111 LEU A N 1
ATOM 837 C CA . LEU A 1 111 ? 12.808 2.775 3.487 1.00 85.75 111 LEU A CA 1
ATOM 838 C C . LEU A 1 111 ? 13.260 4.239 3.568 1.00 85.75 111 LEU A C 1
ATOM 840 O O . LEU A 1 111 ? 13.023 4.871 4.594 1.00 85.75 111 LEU A O 1
ATOM 844 N N . GLU A 1 112 ? 13.865 4.793 2.517 1.00 84.50 112 GLU A N 1
ATOM 845 C CA . GLU A 1 112 ? 14.348 6.178 2.504 1.00 84.50 112 GLU A CA 1
ATOM 846 C C . GLU A 1 112 ? 13.201 7.196 2.454 1.00 84.50 112 GLU A C 1
ATOM 848 O O . GLU A 1 112 ? 13.145 8.105 3.281 1.00 84.50 112 GLU A O 1
ATOM 853 N N . ALA A 1 113 ? 12.209 6.985 1.585 1.00 79.31 113 ALA A N 1
ATOM 854 C CA . ALA A 1 113 ? 10.963 7.751 1.599 1.00 79.31 113 ALA A CA 1
ATOM 855 C C . ALA A 1 113 ? 10.242 7.621 2.955 1.00 79.31 113 ALA A C 1
ATOM 857 O O . ALA A 1 113 ? 9.693 8.596 3.470 1.00 79.31 113 ALA A O 1
ATOM 858 N N . GLY A 1 114 ? 10.301 6.429 3.565 1.00 83.62 114 GLY A N 1
ATOM 859 C CA . GLY A 1 114 ? 9.844 6.170 4.930 1.00 83.62 114 GLY A CA 1
ATOM 860 C C . GLY A 1 114 ? 10.538 7.049 5.973 1.00 83.62 114 GLY A C 1
ATOM 861 O O . GLY A 1 114 ? 9.858 7.726 6.741 1.00 83.62 114 GLY A O 1
ATOM 862 N N . ARG A 1 115 ? 11.878 7.073 5.981 1.00 83.69 115 ARG A N 1
ATOM 863 C CA . ARG A 1 115 ? 12.697 7.904 6.883 1.00 83.69 115 ARG A CA 1
ATOM 864 C C . ARG A 1 115 ? 12.423 9.393 6.683 1.00 83.69 115 ARG A C 1
ATOM 866 O O . ARG A 1 115 ? 12.127 10.087 7.653 1.00 83.69 115 ARG A O 1
ATOM 873 N N . SER A 1 116 ? 12.456 9.856 5.436 1.00 82.00 116 SER A N 1
ATOM 874 C CA . SER A 1 116 ? 12.260 11.263 5.072 1.00 82.00 116 SER A CA 1
ATOM 875 C C . SER A 1 116 ? 10.892 11.809 5.508 1.00 82.00 116 SER A C 1
ATOM 877 O O . SER A 1 116 ? 10.804 12.940 5.980 1.00 82.00 116 SER A O 1
ATOM 879 N N . ALA A 1 117 ? 9.825 11.006 5.420 1.00 79.19 117 ALA A N 1
ATOM 880 C CA . ALA A 1 117 ? 8.480 11.414 5.837 1.00 79.19 117 ALA A CA 1
ATOM 881 C C . ALA A 1 117 ? 8.123 11.059 7.298 1.00 79.19 117 ALA A C 1
ATOM 883 O O . ALA A 1 117 ? 7.055 11.451 7.776 1.00 79.19 117 ALA A O 1
ATOM 884 N N . ALA A 1 118 ? 8.986 10.344 8.031 1.00 78.75 118 ALA A N 1
ATOM 885 C CA . ALA A 1 118 ? 8.688 9.872 9.387 1.00 78.75 118 ALA A CA 1
ATOM 886 C C . ALA A 1 118 ? 8.411 11.018 10.373 1.00 78.75 118 ALA A C 1
ATOM 888 O O . ALA A 1 118 ? 7.475 10.924 11.165 1.00 78.75 118 ALA A O 1
ATOM 889 N N . MET A 1 119 ? 9.178 12.112 10.302 1.00 80.75 119 MET A N 1
ATOM 890 C CA . MET A 1 119 ? 9.003 13.279 11.178 1.00 80.75 119 MET A CA 1
ATOM 891 C C . MET A 1 119 ? 7.628 13.939 10.970 1.00 80.75 119 MET A C 1
ATOM 893 O O . MET A 1 119 ? 6.899 14.202 11.922 1.00 80.75 119 MET A O 1
ATOM 897 N N . ASP A 1 120 ? 7.237 14.146 9.711 1.00 81.44 120 ASP A N 1
ATOM 898 C CA . ASP A 1 120 ? 5.954 14.750 9.333 1.00 81.44 120 ASP A CA 1
ATOM 899 C C . ASP A 1 120 ? 4.767 13.819 9.670 1.00 81.44 120 ASP A C 1
ATOM 901 O O . ASP A 1 120 ? 3.701 14.260 10.107 1.00 81.44 120 ASP A O 1
ATOM 905 N N . MET A 1 121 ? 4.960 12.498 9.578 1.00 80.25 121 MET A N 1
ATOM 906 C CA . MET A 1 121 ? 3.996 11.523 10.094 1.00 80.25 121 MET A CA 1
ATOM 907 C C . MET A 1 121 ? 3.857 11.586 11.623 1.00 80.25 121 MET A C 1
ATOM 909 O O . MET A 1 121 ? 2.730 11.578 12.115 1.00 80.25 121 MET A O 1
ATOM 913 N N . GLN A 1 122 ? 4.957 11.679 12.377 1.00 83.06 122 GLN A N 1
ATOM 914 C CA . GLN A 1 122 ? 4.923 11.789 13.842 1.00 83.06 122 GLN A CA 1
ATOM 915 C C . GLN A 1 122 ? 4.187 13.053 14.302 1.00 83.06 122 GLN A C 1
ATOM 917 O O . GLN A 1 122 ? 3.329 12.966 15.180 1.00 83.06 122 GLN A O 1
ATOM 922 N N . VAL A 1 123 ? 4.449 14.202 13.670 1.00 83.25 123 VAL A N 1
ATOM 923 C CA . VAL A 1 123 ? 3.723 15.452 13.951 1.00 83.25 123 VAL A CA 1
ATOM 924 C C . VAL A 1 123 ? 2.224 15.284 13.682 1.00 83.25 123 VAL A C 1
ATOM 926 O O . VAL A 1 123 ? 1.407 15.665 14.520 1.00 83.25 123 VAL A O 1
ATOM 929 N N . ARG A 1 124 ? 1.825 14.645 12.571 1.00 78.69 124 ARG A N 1
ATOM 930 C CA . ARG A 1 124 ? 0.399 14.368 12.308 1.00 78.69 124 ARG A CA 1
ATOM 931 C C . ARG A 1 124 ? -0.232 13.408 13.315 1.00 78.69 124 ARG A C 1
ATOM 933 O O . ARG A 1 124 ? -1.377 13.640 13.688 1.00 78.69 124 ARG A O 1
ATOM 940 N N . VAL A 1 125 ? 0.490 12.386 13.783 1.00 79.81 125 VAL A N 1
ATOM 941 C CA . VAL A 1 125 ? 0.018 11.482 14.851 1.00 79.81 125 VAL A CA 1
ATOM 942 C C . VAL A 1 125 ? -0.247 12.261 16.143 1.00 79.81 125 VAL A C 1
ATOM 944 O O . VAL A 1 125 ? -1.287 12.072 16.764 1.00 79.81 125 VAL A O 1
ATOM 947 N N . GLN A 1 126 ? 0.651 13.173 16.524 1.00 81.06 126 GLN A N 1
ATOM 948 C CA . GLN A 1 126 ? 0.519 13.986 17.742 1.00 81.06 126 GLN A CA 1
ATOM 949 C C . GLN A 1 126 ? -0.644 14.995 17.686 1.00 81.06 126 GLN A C 1
ATOM 951 O O . GLN A 1 126 ? -1.137 15.412 18.730 1.00 81.06 126 GLN A O 1
ATOM 956 N N . MET A 1 127 ? -1.113 15.367 16.489 1.00 79.25 127 MET A N 1
ATOM 957 C CA . MET A 1 127 ? -2.299 16.217 16.294 1.00 79.25 127 MET A CA 1
ATOM 958 C C . MET A 1 127 ? -3.633 15.445 16.290 1.00 79.25 127 MET A C 1
ATOM 960 O O . MET A 1 127 ? -4.687 16.046 16.058 1.00 79.25 127 MET A O 1
ATOM 964 N N . ILE A 1 128 ? -3.629 14.126 16.503 1.00 74.81 128 ILE A N 1
ATOM 965 C CA . ILE A 1 128 ? -4.866 13.348 16.643 1.00 74.81 128 ILE A CA 1
ATOM 966 C C . ILE A 1 128 ? -5.406 13.534 18.068 1.00 74.81 128 ILE A C 1
ATOM 968 O O . ILE A 1 128 ? -4.674 13.287 19.028 1.00 74.81 128 ILE A O 1
ATOM 972 N N . PRO A 1 129 ? -6.678 13.942 18.252 1.00 70.31 129 PRO A N 1
ATOM 973 C CA . PRO A 1 129 ? -7.257 14.056 19.583 1.00 70.31 129 PRO A CA 1
ATOM 974 C C . PRO A 1 129 ? -7.295 12.678 20.265 1.00 70.31 129 PRO A C 1
ATOM 976 O O . PRO A 1 129 ? -7.662 11.695 19.618 1.00 70.31 129 PRO A O 1
ATOM 979 N N . PRO A 1 130 ? -7.008 12.575 21.576 1.00 62.22 130 PRO A N 1
ATOM 980 C CA . PRO A 1 130 ? -6.918 11.285 22.270 1.00 62.22 130 PRO A CA 1
ATOM 981 C C . PRO A 1 130 ? -8.220 10.464 22.233 1.00 62.22 130 PRO A C 1
ATOM 983 O O . PRO A 1 130 ? -8.176 9.250 22.348 1.00 62.22 130 PRO A O 1
ATOM 986 N N . ILE A 1 131 ? -9.375 11.090 21.976 1.00 58.06 131 ILE A N 1
ATOM 987 C CA . ILE A 1 131 ? -10.669 10.416 21.748 1.00 58.06 131 ILE A CA 1
ATOM 988 C C . ILE A 1 131 ? -10.672 9.508 20.492 1.00 58.06 131 ILE A C 1
ATOM 990 O O . ILE A 1 131 ? -11.500 8.598 20.391 1.00 58.06 131 ILE A O 1
ATOM 994 N N . MET A 1 132 ? -9.769 9.738 19.532 1.00 54.94 132 MET A N 1
ATOM 995 C CA . MET A 1 132 ? -9.594 8.916 18.323 1.00 54.94 132 MET A CA 1
ATOM 996 C C . MET A 1 132 ? -8.543 7.806 18.466 1.00 54.94 132 MET A C 1
ATOM 998 O O . MET A 1 132 ? -8.420 6.993 17.551 1.00 54.94 132 MET A O 1
ATOM 1002 N N . VAL A 1 133 ? -7.803 7.756 19.577 1.00 46.16 133 VAL A N 1
ATOM 1003 C CA . VAL A 1 133 ? -6.791 6.725 19.844 1.00 46.16 133 VAL A CA 1
ATOM 1004 C C . VAL A 1 133 ? -7.365 5.744 20.866 1.00 46.16 133 VAL A C 1
ATOM 1006 O O . VAL A 1 133 ? -7.615 6.122 22.009 1.00 46.16 133 VAL A O 1
ATOM 1009 N N . VAL A 1 134 ? -7.600 4.503 20.433 1.00 39.75 134 VAL A N 1
ATOM 1010 C CA . VAL A 1 134 ? -8.047 3.372 21.266 1.00 39.75 134 VAL A CA 1
ATOM 1011 C C . VAL A 1 134 ? -6.949 2.318 21.279 1.00 39.75 134 VAL A C 1
ATOM 1013 O O . VAL A 1 134 ? -6.447 2.027 20.171 1.00 39.75 134 VAL A O 1
#

Secondary structure (DSSP, 8-state):
-----B-SS-----TT-----EEE---SSPPPHHHHHHHHHTT-SEEESSSHHHHHHHHHTT----B------PPP-SPPPPTT-GGGTT--HHHHHHHHHTT---HHHHHHHHHHHHHHHHHHHHTS-GGG--

pLDDT: mean 71.95, std 15.11, range [28.58, 87.38]

Foldseek 3Di:
DFDFWDDDDDDDDPPPGDDFDEDADQDPADDALVRVQVCVVVRGPIYDHDDPVVVVVCVVVVHQDIDHGDHQADRDNDDDDDPPDPVCVPDDPVVSVCSRPVRGDDDVSSVVSCVVCVVVSVVVVVPDDCVRPD